Protein AF-A0A0N4T8E2-F1 (afdb_monomer_lite)

pLDDT: mean 88.15, std 9.41, range [44.69, 96.88]

InterPro domains:
  IPR029033 Histidine phosphatase superfamily [G3DSA:3.40.50.1240] (1-109)

Structure (mmCIF, N/CA/C/O backbone):
data_AF-A0A0N4T8E2-F1
#
_entry.id   AF-A0A0N4T8E2-F1
#
loop_
_atom_site.group_PDB
_atom_site.id
_atom_site.type_symbol
_atom_site.label_atom_id
_atom_site.label_alt_id
_atom_site.label_comp_id
_atom_site.label_asym_id
_atom_site.label_entity_id
_atom_site.label_seq_id
_atom_site.pdbx_PDB_ins_code
_atom_site.Cartn_x
_atom_site.Cartn_y
_atom_site.Cartn_z
_atom_site.occupancy
_atom_site.B_iso_or_equiv
_atom_site.auth_seq_id
_atom_site.auth_comp_id
_atom_site.auth_asym_id
_atom_site.auth_atom_id
_atom_site.pdbx_PDB_model_num
ATOM 1 N N . MET A 1 1 ? 3.294 23.831 -13.886 1.00 72.44 1 MET A N 1
ATOM 2 C CA . MET A 1 1 ? 4.338 23.405 -12.929 1.00 72.44 1 MET A CA 1
ATOM 3 C C . MET A 1 1 ? 4.025 21.964 -12.564 1.00 72.44 1 MET A C 1
ATOM 5 O O . MET A 1 1 ? 2.877 21.703 -12.227 1.00 72.44 1 MET A O 1
ATOM 9 N N . ASN A 1 2 ? 4.971 21.040 -12.733 1.00 89.94 2 ASN A N 1
ATOM 10 C CA . ASN A 1 2 ? 4.723 19.609 -12.519 1.00 89.94 2 ASN A CA 1
ATOM 11 C C . ASN A 1 2 ? 4.987 19.236 -11.051 1.00 89.94 2 ASN A C 1
ATOM 13 O O . ASN A 1 2 ? 5.850 19.833 -10.412 1.00 89.94 2 ASN A O 1
ATOM 17 N N . GLU A 1 3 ? 4.228 18.276 -10.523 1.00 93.50 3 GLU A N 1
ATOM 18 C CA . GLU A 1 3 ? 4.356 17.773 -9.147 1.00 93.50 3 GLU A CA 1
ATOM 19 C C . GLU A 1 3 ? 5.702 17.042 -8.940 1.00 93.50 3 GLU A C 1
ATOM 21 O O . GLU A 1 3 ? 6.135 16.298 -9.823 1.00 93.50 3 GLU A O 1
ATOM 26 N N . THR A 1 4 ? 6.367 17.227 -7.786 1.00 94.06 4 THR A N 1
ATOM 27 C CA . THR A 1 4 ? 7.549 16.416 -7.414 1.00 94.06 4 THR A CA 1
ATOM 28 C C . THR A 1 4 ? 7.136 15.064 -6.825 1.00 94.06 4 THR A C 1
ATOM 30 O O . THR A 1 4 ? 6.006 14.879 -6.372 1.00 94.06 4 THR A O 1
ATOM 33 N N . VAL A 1 5 ? 8.059 14.102 -6.764 1.00 92.81 5 VAL A N 1
ATOM 34 C CA . VAL A 1 5 ? 7.780 12.769 -6.195 1.00 92.81 5 VAL A CA 1
ATOM 35 C C . VAL A 1 5 ? 7.409 12.845 -4.711 1.00 92.81 5 VAL A C 1
ATOM 37 O O . VAL A 1 5 ? 6.545 12.102 -4.240 1.00 92.81 5 VAL A O 1
ATOM 40 N N . GLU A 1 6 ? 8.006 13.773 -3.970 1.00 92.50 6 GLU A N 1
ATOM 41 C CA . GLU A 1 6 ? 7.702 14.025 -2.563 1.00 92.50 6 GLU A CA 1
ATOM 42 C C . GLU A 1 6 ? 6.293 14.599 -2.397 1.00 92.50 6 GLU A C 1
ATOM 44 O O . GLU A 1 6 ? 5.551 14.156 -1.518 1.00 92.50 6 GLU A O 1
ATOM 49 N N . MET A 1 7 ? 5.903 15.548 -3.259 1.00 94.88 7 MET A N 1
ATOM 50 C CA . MET A 1 7 ? 4.551 16.116 -3.266 1.00 94.88 7 MET A CA 1
ATOM 51 C C . MET A 1 7 ? 3.507 15.036 -3.567 1.00 94.88 7 MET A C 1
ATOM 53 O O . MET A 1 7 ? 2.546 14.896 -2.807 1.00 94.88 7 MET A O 1
ATOM 57 N N . TYR A 1 8 ? 3.756 14.218 -4.595 1.00 95.06 8 TYR A N 1
ATOM 58 C CA . TYR A 1 8 ? 2.920 13.072 -4.951 1.00 95.06 8 TYR A CA 1
ATOM 59 C C . TYR A 1 8 ? 2.769 12.098 -3.777 1.00 95.06 8 TYR A C 1
ATOM 61 O O . TYR A 1 8 ? 1.650 11.767 -3.377 1.00 95.06 8 TYR A O 1
ATOM 69 N N . SER A 1 9 ? 3.892 11.690 -3.179 1.00 95.31 9 SER A N 1
ATOM 70 C CA . SER A 1 9 ? 3.916 10.756 -2.049 1.00 95.31 9 SER A CA 1
ATOM 71 C C . SER A 1 9 ? 3.093 11.285 -0.883 1.00 95.31 9 SER A C 1
ATOM 73 O O . SER A 1 9 ? 2.202 10.600 -0.382 1.00 95.31 9 SER A O 1
ATOM 75 N N . LYS A 1 10 ? 3.343 12.537 -0.487 1.00 95.19 10 LYS A N 1
ATOM 76 C CA . LYS A 1 10 ? 2.654 13.175 0.634 1.00 95.19 10 LYS A CA 1
ATOM 77 C C . LYS A 1 10 ? 1.157 13.300 0.371 1.00 95.19 10 LYS A C 1
ATOM 79 O O . LYS A 1 10 ? 0.358 13.034 1.263 1.00 95.19 10 LYS A O 1
ATOM 84 N N . ARG A 1 11 ? 0.758 13.665 -0.850 1.00 96.50 11 ARG A N 1
ATOM 85 C CA . ARG A 1 11 ? -0.653 13.781 -1.234 1.00 96.50 11 ARG A CA 1
ATOM 86 C C . ARG A 1 11 ? -1.386 12.446 -1.121 1.00 96.50 11 ARG A C 1
ATOM 88 O O . ARG A 1 11 ? -2.471 12.410 -0.545 1.00 96.50 11 ARG A O 1
ATOM 95 N N . VAL A 1 12 ? -0.796 11.364 -1.631 1.00 96.81 12 VAL A N 1
ATOM 96 C CA . VAL A 1 12 ? -1.380 10.018 -1.536 1.00 96.81 12 VAL A CA 1
ATOM 97 C C . VAL A 1 12 ? -1.474 9.579 -0.076 1.00 96.81 12 VAL A C 1
ATOM 99 O O . VAL A 1 12 ? -2.554 9.215 0.376 1.00 96.81 12 VAL A O 1
ATOM 102 N N . GLN A 1 13 ? -0.390 9.674 0.696 1.00 96.56 13 GLN A N 1
ATOM 103 C CA . GLN A 1 13 ? -0.385 9.217 2.091 1.00 96.56 13 GLN A CA 1
ATOM 104 C C . GLN A 1 13 ? -1.337 10.019 2.982 1.00 96.56 13 GLN A C 1
ATOM 106 O O . GLN A 1 13 ? -2.057 9.427 3.783 1.00 96.56 13 GLN A O 1
ATOM 111 N N . ASN A 1 14 ? -1.423 11.339 2.793 1.00 96.38 14 ASN A N 1
ATOM 112 C CA . ASN A 1 14 ? -2.385 12.175 3.510 1.00 96.38 14 ASN A CA 1
ATOM 113 C C . ASN A 1 14 ? -3.831 11.738 3.242 1.00 96.38 14 ASN A C 1
ATOM 115 O O . ASN A 1 14 ? -4.648 11.723 4.162 1.00 96.38 14 ASN A O 1
ATOM 119 N N . LEU A 1 15 ? -4.159 11.383 1.993 1.00 96.25 15 LEU A N 1
ATOM 120 C CA . LEU A 1 15 ? -5.482 10.866 1.650 1.00 96.25 15 LEU A CA 1
ATOM 121 C C . LEU A 1 15 ? -5.751 9.536 2.362 1.00 96.25 15 LEU A C 1
ATOM 123 O O . LEU A 1 15 ? -6.790 9.400 3.000 1.00 96.25 15 LEU A O 1
ATOM 127 N N . LEU A 1 16 ? -4.809 8.590 2.306 1.00 95.44 16 LEU A N 1
ATOM 128 C CA . LEU A 1 16 ? -4.941 7.282 2.957 1.00 95.44 16 LEU A CA 1
ATOM 129 C C . LEU A 1 16 ? -5.140 7.416 4.473 1.00 95.44 16 LEU A C 1
ATOM 131 O O . LEU A 1 16 ? -6.050 6.819 5.041 1.00 95.44 16 LEU A O 1
ATOM 135 N N . GLN A 1 17 ? -4.344 8.263 5.124 1.00 93.69 17 GLN A N 1
ATOM 136 C CA . GLN A 1 17 ? -4.465 8.533 6.557 1.00 93.69 17 GLN A CA 1
ATOM 137 C C . GLN A 1 17 ? -5.775 9.246 6.914 1.00 93.69 17 GLN A C 1
ATOM 139 O O . GLN A 1 17 ? -6.312 9.034 8.000 1.00 93.69 17 GLN A O 1
ATOM 144 N N . LYS A 1 18 ? -6.303 10.093 6.022 1.00 93.69 18 LYS A N 1
ATOM 145 C CA . LYS A 1 18 ? -7.617 10.721 6.206 1.00 93.69 18 LYS A CA 1
ATOM 146 C C . LYS A 1 18 ? -8.742 9.689 6.099 1.00 93.69 18 LYS A C 1
ATOM 148 O O . LYS A 1 18 ? -9.634 9.698 6.943 1.00 93.69 18 LYS A O 1
ATOM 153 N N . LEU A 1 19 ? -8.678 8.785 5.118 1.00 91.69 19 LEU A N 1
ATOM 154 C CA . LEU A 1 19 ? -9.639 7.686 4.964 1.00 91.69 19 LEU A CA 1
ATOM 155 C C . LEU A 1 19 ? -9.641 6.774 6.195 1.00 91.69 19 LEU A C 1
ATOM 157 O O . LEU A 1 19 ? -10.698 6.523 6.756 1.00 91.69 19 LEU A O 1
ATOM 161 N N . ALA A 1 20 ? -8.465 6.401 6.702 1.00 89.19 20 ALA A N 1
ATOM 162 C CA . ALA A 1 20 ? -8.317 5.574 7.903 1.00 89.19 20 ALA A CA 1
ATOM 163 C C . ALA A 1 20 ? -8.879 6.200 9.199 1.00 89.19 20 ALA A C 1
ATOM 165 O O . ALA A 1 20 ? -9.079 5.500 10.189 1.00 89.19 20 ALA A O 1
ATOM 166 N N . LYS A 1 21 ? -9.113 7.518 9.214 1.00 86.44 21 LYS A N 1
ATOM 167 C CA . LYS A 1 21 ? -9.738 8.253 10.330 1.00 86.44 21 LYS A CA 1
ATOM 168 C C . LYS A 1 21 ? -11.202 8.599 10.071 1.00 86.44 21 LYS A C 1
ATOM 170 O O . LYS A 1 21 ? -11.838 9.216 10.923 1.00 86.44 21 LYS A O 1
ATOM 175 N N . THR A 1 22 ? -11.713 8.297 8.882 1.00 80.81 22 THR A N 1
ATOM 176 C CA . THR A 1 22 ? -13.096 8.603 8.538 1.00 80.81 22 THR A CA 1
ATOM 177 C C . THR A 1 22 ? -13.987 7.596 9.250 1.00 80.81 22 THR A C 1
ATOM 179 O O . THR A 1 22 ? -13.846 6.394 9.058 1.00 80.81 22 THR A O 1
ATOM 182 N N . ASN A 1 23 ? -14.889 8.092 10.094 1.00 66.06 23 ASN A N 1
ATOM 183 C CA . ASN A 1 23 ? -15.928 7.259 10.681 1.00 66.06 23 ASN A CA 1
ATOM 184 C C . ASN A 1 23 ? -16.971 6.981 9.599 1.00 66.06 23 ASN A C 1
ATOM 186 O O . ASN A 1 23 ? -17.591 7.915 9.088 1.00 66.06 23 ASN A O 1
ATOM 190 N N . GLU A 1 24 ? -17.155 5.715 9.245 1.00 63.38 24 GLU A N 1
ATOM 191 C CA . GLU A 1 24 ? -18.294 5.318 8.427 1.00 63.38 24 GLU A CA 1
ATOM 192 C C . GLU A 1 24 ? -19.566 5.273 9.275 1.00 63.38 24 GLU A C 1
ATOM 194 O O . GLU A 1 24 ? -19.547 4.903 10.450 1.00 63.38 24 GLU A O 1
ATOM 199 N N . TRP A 1 25 ? -20.697 5.601 8.656 1.00 60.66 25 TRP A N 1
ATOM 200 C CA . TRP A 1 25 ? -22.012 5.227 9.169 1.00 60.66 25 TRP A CA 1
ATOM 201 C C . TRP A 1 25 ? -22.284 3.771 8.796 1.00 60.66 25 TRP A C 1
ATOM 203 O O . TRP A 1 25 ? -23.060 3.483 7.890 1.00 60.66 25 TRP A O 1
ATOM 213 N N . SER A 1 26 ? -21.575 2.857 9.451 1.00 67.81 26 SER A N 1
ATOM 214 C CA . SER A 1 26 ? -21.763 1.421 9.280 1.00 67.81 26 SER A CA 1
ATOM 215 C C . SER A 1 26 ? -22.399 0.841 10.536 1.00 67.81 26 SER A C 1
ATOM 217 O O . SER A 1 26 ? -21.963 1.131 11.647 1.00 67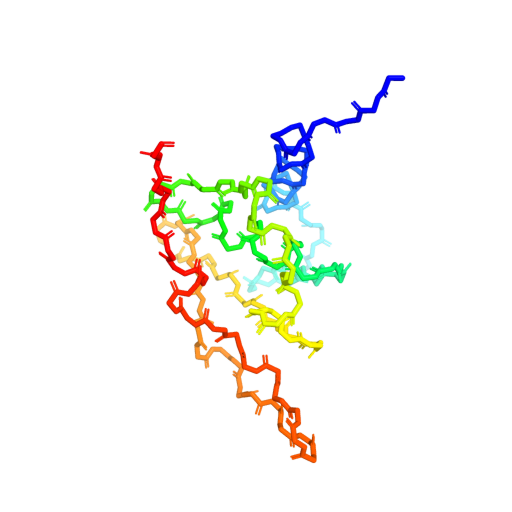.81 26 SER A O 1
ATOM 219 N N . GLU A 1 27 ? -23.420 0.002 10.364 1.00 71.38 27 GLU A N 1
ATOM 220 C CA . GLU A 1 27 ? -24.023 -0.782 11.453 1.00 71.38 27 GLU A CA 1
ATOM 221 C C . GLU A 1 27 ? -23.156 -1.992 11.849 1.00 71.38 27 GLU A C 1
ATOM 223 O O . GLU A 1 27 ? -23.497 -2.750 12.757 1.00 71.38 27 GLU A O 1
ATOM 228 N N . ARG A 1 28 ? -22.021 -2.192 11.166 1.00 71.88 28 ARG A N 1
ATOM 229 C CA . ARG A 1 28 ? -21.071 -3.258 11.472 1.00 71.88 28 ARG A CA 1
ATOM 230 C C . ARG A 1 28 ? -20.327 -2.979 12.773 1.00 71.88 28 ARG A C 1
ATOM 232 O O . ARG A 1 28 ? -19.762 -1.906 12.967 1.00 71.88 28 ARG A O 1
ATOM 239 N N . THR A 1 29 ? -20.248 -3.992 13.628 1.00 71.81 29 THR A N 1
ATOM 240 C CA . THR A 1 29 ? -19.497 -3.937 14.890 1.00 71.81 29 THR A CA 1
ATOM 241 C C . THR A 1 29 ? -18.008 -4.242 14.727 1.00 71.81 29 THR A C 1
ATOM 243 O O . THR A 1 29 ? -17.229 -3.910 15.614 1.00 71.81 29 THR A O 1
ATOM 246 N N . ASP A 1 30 ? -17.601 -4.841 13.605 1.00 72.25 30 ASP A N 1
ATOM 247 C CA . ASP A 1 30 ? -16.207 -5.179 13.287 1.00 72.25 30 ASP A CA 1
ATOM 248 C C . ASP A 1 30 ? -15.470 -4.077 12.504 1.00 72.25 30 ASP A C 1
ATOM 250 O O . ASP A 1 30 ? -14.312 -4.241 12.124 1.00 72.25 30 ASP A O 1
ATOM 254 N N . GLY A 1 31 ? -16.120 -2.926 12.311 1.00 74.56 31 GLY A N 1
ATOM 255 C CA . GLY A 1 31 ? -15.553 -1.764 11.640 1.00 74.56 31 GLY A CA 1
ATOM 256 C C . GLY A 1 31 ? -15.747 -1.756 10.122 1.00 74.56 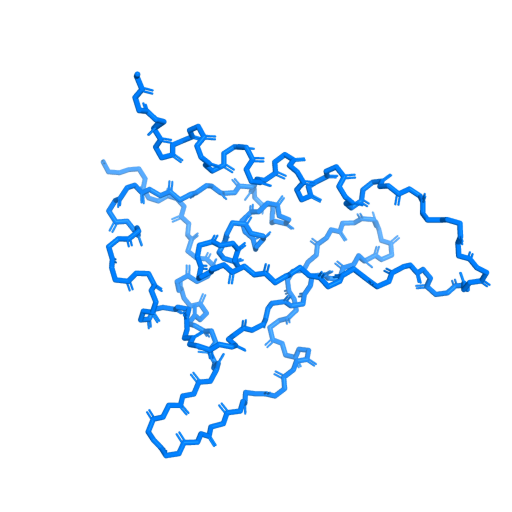31 GLY A C 1
ATOM 257 O O . GLY A 1 31 ? -16.412 -2.604 9.526 1.00 74.56 31 GLY A O 1
ATOM 258 N N . ALA A 1 32 ? -15.196 -0.719 9.495 1.00 79.81 32 ALA A N 1
ATOM 259 C CA . ALA A 1 32 ? -15.253 -0.507 8.055 1.00 79.81 32 ALA A CA 1
ATOM 260 C C . ALA A 1 32 ? -14.111 -1.237 7.337 1.00 79.81 32 ALA A C 1
ATOM 262 O O . ALA A 1 32 ? -12.955 -1.147 7.753 1.00 79.81 32 ALA A O 1
ATOM 263 N N . LEU A 1 33 ? -14.423 -1.887 6.213 1.00 86.69 33 LEU A N 1
ATOM 264 C CA . LEU A 1 33 ? -13.424 -2.414 5.287 1.00 86.69 33 LEU A CA 1
ATOM 265 C C . LEU A 1 33 ? -13.326 -1.493 4.069 1.00 86.69 33 LEU A C 1
ATOM 267 O O . LEU A 1 33 ? -14.242 -1.439 3.250 1.00 86.69 33 LEU A O 1
ATOM 271 N N . ILE A 1 34 ? -12.195 -0.801 3.925 1.00 90.06 34 ILE A N 1
ATOM 272 C CA . ILE A 1 34 ? -11.963 0.140 2.824 1.00 90.06 34 ILE A CA 1
ATOM 273 C C . ILE A 1 34 ? -11.087 -0.524 1.757 1.00 90.06 34 ILE A C 1
ATOM 275 O O . ILE A 1 34 ? -9.912 -0.804 1.992 1.00 90.06 34 ILE A O 1
ATOM 279 N N . LEU A 1 35 ? -11.637 -0.723 0.556 1.00 93.88 35 LEU A N 1
ATOM 280 C CA . LEU A 1 35 ? -10.876 -1.162 -0.615 1.00 93.88 35 LEU A CA 1
ATOM 281 C C . LEU A 1 35 ? -10.387 0.045 -1.420 1.00 93.88 35 LEU A C 1
ATOM 283 O O . LEU A 1 35 ? -11.182 0.851 -1.901 1.00 93.88 35 LEU A O 1
ATOM 287 N N . ILE A 1 36 ? -9.074 0.130 -1.625 1.00 95.31 36 ILE A N 1
ATOM 288 C CA . ILE A 1 36 ? -8.445 1.183 -2.426 1.00 95.31 36 ILE A CA 1
ATOM 289 C C . ILE A 1 36 ? -7.772 0.538 -3.633 1.00 95.31 36 ILE A C 1
ATOM 291 O O . ILE A 1 36 ? -6.792 -0.190 -3.494 1.00 95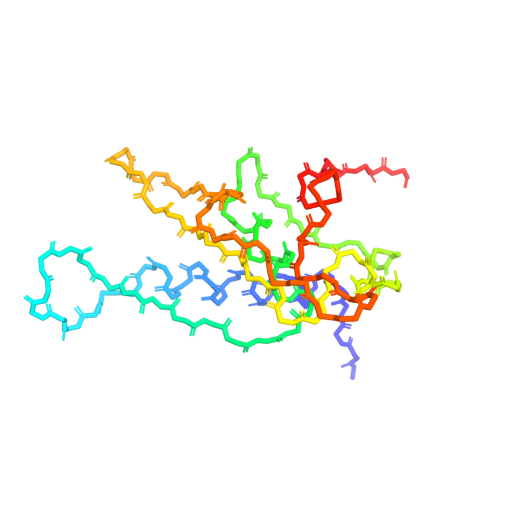.31 36 ILE A O 1
ATOM 295 N N . VAL A 1 37 ? -8.291 0.829 -4.825 1.00 96.38 37 VAL A N 1
ATOM 296 C CA . VAL A 1 37 ? -7.732 0.347 -6.093 1.00 96.38 37 VAL A CA 1
ATOM 297 C C . VAL A 1 37 ? -6.940 1.471 -6.748 1.00 96.38 37 VAL A C 1
ATOM 299 O O . VAL A 1 37 ? -7.445 2.575 -6.945 1.00 96.38 37 VAL A O 1
ATOM 302 N N . GLY A 1 38 ? -5.683 1.191 -7.079 1.00 95.06 38 GLY A N 1
ATOM 303 C CA . GLY A 1 38 ? -4.771 2.172 -7.652 1.00 95.06 38 GLY A CA 1
ATOM 304 C C . GLY A 1 38 ? -3.610 1.514 -8.382 1.00 95.06 38 GLY A C 1
ATOM 305 O O . GLY A 1 38 ? -3.742 0.432 -8.952 1.00 95.06 38 GLY A O 1
ATOM 306 N N . HIS A 1 39 ? -2.460 2.178 -8.369 1.00 94.19 39 HIS A N 1
ATOM 307 C CA . HIS A 1 39 ? -1.255 1.701 -9.043 1.00 94.19 39 HIS A CA 1
ATOM 308 C C . HIS A 1 39 ? -0.308 0.994 -8.067 1.00 94.19 39 HIS A C 1
ATOM 310 O O . HIS A 1 39 ? -0.471 1.072 -6.852 1.00 94.19 39 HIS A O 1
ATOM 316 N N . ALA A 1 40 ? 0.745 0.374 -8.601 1.00 95.19 40 ALA A N 1
ATOM 317 C CA . ALA A 1 40 ? 1.847 -0.197 -7.824 1.00 95.19 40 ALA A CA 1
ATOM 318 C C . ALA A 1 40 ? 2.370 0.763 -6.731 1.00 95.19 40 ALA A C 1
ATOM 320 O O . ALA A 1 40 ? 2.545 0.372 -5.580 1.00 95.19 40 ALA A O 1
ATOM 321 N N . SER A 1 41 ? 2.529 2.047 -7.067 1.00 95.00 41 SER A N 1
ATOM 322 C CA . SER A 1 41 ? 2.944 3.089 -6.121 1.00 95.00 41 SER A CA 1
ATOM 323 C C . SER A 1 41 ? 1.914 3.371 -5.024 1.00 95.00 41 SER A C 1
ATOM 325 O O . SER A 1 41 ? 2.299 3.757 -3.926 1.00 95.00 41 SER A O 1
ATOM 327 N N . THR A 1 42 ? 0.616 3.180 -5.285 1.00 96.00 42 THR A N 1
ATOM 328 C CA . THR A 1 42 ? -0.441 3.314 -4.271 1.00 96.00 42 THR A CA 1
ATOM 329 C C . THR A 1 42 ? -0.263 2.266 -3.180 1.00 96.00 42 THR A C 1
ATOM 331 O O . THR A 1 42 ? -0.337 2.608 -2.004 1.00 96.00 42 THR A O 1
ATOM 334 N N . VAL A 1 43 ? 0.028 1.018 -3.562 1.00 96.44 43 VAL A N 1
ATOM 335 C CA . VAL A 1 43 ? 0.276 -0.082 -2.619 1.00 96.44 43 VAL A CA 1
ATOM 336 C C . VAL A 1 43 ? 1.526 0.200 -1.781 1.00 96.44 43 VAL A C 1
ATOM 338 O O . VAL A 1 43 ? 1.473 0.134 -0.554 1.00 96.44 43 VAL A O 1
ATOM 341 N N . ASP A 1 44 ? 2.627 0.603 -2.420 1.00 96.06 44 ASP A N 1
ATOM 342 C CA . ASP A 1 44 ? 3.875 0.938 -1.722 1.00 96.06 44 ASP A CA 1
ATOM 343 C C . ASP A 1 44 ? 3.712 2.106 -0.741 1.00 96.06 44 ASP A C 1
ATOM 345 O O . ASP A 1 44 ? 4.185 2.057 0.396 1.00 96.06 44 ASP A O 1
ATOM 349 N N . LEU A 1 45 ? 3.014 3.162 -1.167 1.00 96.19 45 LEU A N 1
ATOM 350 C CA . LEU A 1 45 ? 2.750 4.331 -0.333 1.00 96.19 45 LEU A CA 1
ATOM 351 C C . LEU A 1 45 ? 1.773 4.028 0.800 1.00 96.19 45 LEU A C 1
ATOM 353 O O . LEU A 1 45 ? 1.910 4.648 1.852 1.00 96.19 45 LEU A O 1
ATOM 357 N N . ALA A 1 46 ? 0.840 3.090 0.623 1.00 96.88 46 ALA A N 1
ATOM 358 C CA . ALA A 1 46 ? -0.034 2.624 1.694 1.00 96.88 46 ALA A CA 1
ATOM 359 C C . ALA A 1 46 ? 0.764 1.895 2.776 1.00 96.88 46 ALA A C 1
ATOM 361 O O . ALA A 1 46 ? 0.721 2.305 3.933 1.00 96.88 46 ALA A O 1
ATOM 362 N N . ILE A 1 47 ? 1.582 0.907 2.397 1.00 95.75 47 ILE A N 1
ATOM 363 C CA . ILE A 1 47 ? 2.488 0.224 3.336 1.00 95.75 47 ILE A CA 1
ATOM 364 C C . ILE A 1 47 ? 3.390 1.251 4.036 1.00 95.75 47 ILE A C 1
ATOM 366 O O . ILE A 1 47 ? 3.549 1.222 5.252 1.00 95.75 47 ILE A O 1
ATOM 370 N N . GLY A 1 48 ? 3.933 2.208 3.278 1.00 95.19 48 GLY A N 1
ATOM 371 C CA . GLY A 1 48 ? 4.757 3.296 3.800 1.00 95.19 48 GLY A CA 1
ATOM 372 C C . GLY A 1 48 ? 4.032 4.262 4.750 1.00 95.19 48 GLY A C 1
ATOM 373 O O . GLY A 1 48 ? 4.662 4.786 5.665 1.00 95.19 48 GLY A O 1
ATOM 374 N N . ALA A 1 49 ? 2.733 4.508 4.561 1.00 95.44 49 ALA A N 1
ATOM 375 C CA . ALA A 1 49 ? 1.958 5.464 5.359 1.00 95.44 49 ALA A CA 1
ATOM 376 C C . ALA A 1 49 ? 1.604 4.938 6.752 1.00 95.44 49 ALA A C 1
ATOM 378 O O . ALA A 1 49 ? 1.402 5.734 7.670 1.00 95.44 49 ALA A O 1
ATOM 379 N N . PHE A 1 50 ? 1.492 3.615 6.871 1.00 94.38 50 PHE A N 1
ATOM 380 C CA . PHE A 1 50 ? 0.992 2.915 8.052 1.00 94.38 50 PHE A CA 1
ATOM 381 C C . PHE A 1 50 ? 2.069 2.096 8.773 1.00 94.38 50 PHE A C 1
ATOM 383 O O . PHE A 1 50 ? 1.754 1.298 9.648 1.00 94.38 50 PHE A O 1
ATOM 390 N N . ARG A 1 51 ? 3.342 2.303 8.426 1.00 90.75 51 ARG A N 1
ATOM 391 C CA . ARG A 1 51 ? 4.494 1.788 9.177 1.00 90.75 51 ARG A CA 1
ATOM 392 C C . ARG A 1 51 ? 5.069 2.853 10.109 1.00 90.75 51 ARG A C 1
ATOM 394 O O . ARG A 1 51 ? 4.918 4.048 9.868 1.00 90.75 51 ARG A O 1
ATOM 401 N N . GLU A 1 52 ? 5.800 2.397 11.117 1.00 87.75 52 GLU A N 1
ATOM 402 C CA . GLU A 1 52 ? 6.546 3.222 12.070 1.00 87.75 52 GLU A CA 1
ATOM 403 C C . GLU A 1 52 ? 8.055 2.940 11.906 1.00 87.75 52 GLU A C 1
ATOM 405 O O . GLU A 1 52 ? 8.469 1.798 12.121 1.00 87.75 52 GLU A O 1
ATOM 410 N N . PRO A 1 53 ? 8.890 3.917 11.494 1.00 89.00 53 PRO A N 1
ATOM 411 C CA . PRO A 1 53 ? 8.518 5.253 11.024 1.00 89.00 53 PRO A CA 1
ATOM 412 C C . PRO A 1 53 ? 7.887 5.215 9.624 1.00 89.00 53 PRO A C 1
ATOM 414 O O . PRO A 1 53 ? 8.214 4.349 8.804 1.00 89.00 53 PRO A O 1
ATOM 417 N N . SER A 1 54 ? 7.031 6.199 9.326 1.00 91.06 54 SER A N 1
ATOM 418 C CA . SER A 1 54 ? 6.422 6.345 7.997 1.00 91.06 54 SER A CA 1
ATOM 419 C C . SER A 1 54 ? 7.481 6.564 6.911 1.00 91.06 54 SER A C 1
ATOM 421 O O . SER A 1 54 ? 8.496 7.229 7.140 1.00 91.06 54 SER A O 1
ATOM 423 N N . ARG A 1 55 ? 7.230 6.052 5.704 1.00 92.38 55 ARG A N 1
ATOM 424 C CA . ARG A 1 55 ? 8.167 6.100 4.572 1.00 92.38 55 ARG A CA 1
ATOM 425 C C . ARG A 1 55 ? 7.476 6.573 3.295 1.00 92.38 55 ARG A C 1
ATOM 427 O O . ARG A 1 55 ? 6.413 6.072 2.947 1.00 92.38 55 ARG A O 1
ATOM 434 N N . THR A 1 56 ? 8.125 7.467 2.552 1.00 92.00 56 THR A N 1
ATOM 435 C CA . THR A 1 56 ? 7.733 7.873 1.189 1.00 92.00 56 THR A CA 1
ATOM 436 C C . THR A 1 56 ? 8.538 7.127 0.120 1.00 92.00 56 THR A C 1
ATOM 438 O O . THR A 1 56 ? 9.495 6.415 0.427 1.00 92.00 56 THR A O 1
ATOM 441 N N . VAL A 1 57 ? 8.187 7.305 -1.154 1.00 90.69 57 VAL A N 1
ATOM 442 C CA . VAL A 1 57 ? 8.981 6.766 -2.269 1.00 90.69 57 VAL A CA 1
ATOM 443 C C . VAL A 1 57 ? 10.036 7.759 -2.736 1.00 90.69 57 VAL A C 1
ATOM 445 O O . VAL A 1 57 ? 9.836 8.972 -2.669 1.00 90.69 57 VAL A O 1
ATOM 448 N N . LEU A 1 58 ? 11.164 7.244 -3.214 1.00 89.38 58 LEU A N 1
ATOM 449 C CA . LEU A 1 58 ? 12.193 8.033 -3.890 1.00 89.38 58 LEU A CA 1
ATOM 450 C C . LEU A 1 58 ? 11.983 7.972 -5.405 1.00 89.38 58 LEU A C 1
ATOM 452 O O . LEU A 1 58 ? 11.519 6.964 -5.932 1.00 89.38 58 LEU A O 1
ATOM 456 N N . ALA A 1 59 ? 12.390 9.013 -6.136 1.00 89.31 59 ALA A N 1
ATOM 457 C CA . ALA A 1 59 ? 12.204 9.064 -7.591 1.00 89.31 59 ALA A CA 1
ATOM 458 C C . ALA A 1 59 ? 12.799 7.842 -8.319 1.00 89.31 59 ALA A C 1
ATOM 460 O O . ALA A 1 59 ? 12.158 7.264 -9.193 1.00 89.31 59 ALA A O 1
ATOM 461 N N . ARG A 1 60 ? 13.985 7.385 -7.894 1.00 87.69 60 ARG A N 1
ATOM 462 C CA . ARG A 1 60 ? 14.638 6.182 -8.442 1.00 87.69 60 ARG A CA 1
ATOM 463 C C . ARG A 1 60 ? 13.846 4.892 -8.215 1.00 87.69 60 ARG A C 1
ATOM 465 O O . ARG A 1 60 ? 13.976 3.957 -8.989 1.00 87.69 60 ARG A O 1
ATOM 472 N N . GLU A 1 61 ? 13.045 4.835 -7.156 1.00 88.19 61 GLU A N 1
ATOM 473 C CA . GLU A 1 61 ? 12.261 3.652 -6.794 1.00 88.19 61 GLU A CA 1
ATOM 474 C C . GLU A 1 61 ? 10.986 3.541 -7.624 1.00 88.19 61 GLU A C 1
ATOM 476 O O . GLU A 1 61 ? 10.429 2.455 -7.744 1.00 88.19 61 GLU A O 1
ATOM 481 N N . LEU A 1 62 ? 10.513 4.645 -8.209 1.00 86.44 62 LEU A N 1
ATOM 482 C CA . LEU A 1 62 ? 9.391 4.629 -9.149 1.00 86.44 62 LEU A CA 1
ATOM 483 C C . LEU A 1 62 ? 9.765 3.973 -10.486 1.00 86.44 62 LEU A C 1
ATOM 485 O O . LEU A 1 62 ? 8.890 3.479 -11.197 1.00 86.44 62 LEU A O 1
ATOM 489 N N . ILE A 1 63 ? 11.056 3.910 -10.813 1.00 85.25 63 ILE A N 1
ATOM 490 C CA . ILE A 1 63 ? 11.544 3.197 -11.992 1.00 85.25 63 ILE A CA 1
ATOM 491 C C . ILE A 1 63 ? 11.350 1.694 -11.757 1.00 85.25 63 ILE A C 1
ATOM 493 O O . ILE A 1 63 ? 11.825 1.142 -10.769 1.00 85.25 63 ILE A O 1
ATOM 497 N N . ASN A 1 64 ? 10.646 1.020 -12.671 1.00 78.44 64 ASN A N 1
ATOM 498 C CA . ASN A 1 64 ? 10.319 -0.410 -12.578 1.00 78.44 64 ASN A CA 1
ATOM 499 C C . ASN A 1 64 ? 9.533 -0.810 -11.313 1.00 78.44 64 ASN A C 1
ATOM 501 O O . ASN A 1 64 ? 9.581 -1.966 -10.891 1.00 78.44 64 ASN A O 1
ATOM 505 N N . HIS A 1 65 ? 8.759 0.113 -10.733 1.00 87.38 65 HIS A N 1
ATOM 506 C CA . HIS A 1 65 ? 7.973 -0.138 -9.518 1.00 87.38 65 HIS A CA 1
ATOM 507 C C . HIS A 1 65 ? 7.024 -1.344 -9.654 1.00 87.38 65 HIS A C 1
ATOM 509 O O . HIS A 1 65 ? 6.868 -2.132 -8.722 1.00 87.38 65 HIS A O 1
ATOM 515 N N . GLY A 1 66 ? 6.449 -1.538 -10.848 1.00 82.12 66 GLY A N 1
ATOM 516 C CA . GLY A 1 66 ? 5.568 -2.671 -11.160 1.00 82.12 66 GLY A CA 1
ATOM 517 C C . GLY A 1 66 ? 6.254 -4.044 -11.131 1.00 82.12 66 GLY A C 1
ATOM 518 O O . GLY A 1 66 ? 5.580 -5.056 -10.990 1.00 82.12 66 GLY A O 1
ATOM 519 N N . ALA A 1 67 ? 7.589 -4.107 -11.201 1.00 86.12 67 ALA A N 1
ATOM 520 C CA . ALA A 1 67 ? 8.325 -5.358 -11.003 1.00 86.12 67 ALA A CA 1
ATOM 521 C C . ALA A 1 67 ? 8.441 -5.740 -9.515 1.00 86.12 67 ALA A C 1
ATOM 523 O O . ALA A 1 67 ? 8.696 -6.898 -9.191 1.00 86.12 67 ALA A O 1
ATOM 524 N N . LYS A 1 68 ? 8.290 -4.769 -8.602 1.00 91.00 68 LYS A N 1
ATOM 525 C CA . LYS A 1 68 ? 8.322 -4.978 -7.142 1.00 91.00 68 LYS A CA 1
ATOM 526 C C . LYS A 1 68 ? 6.926 -5.164 -6.551 1.00 91.00 68 LYS A C 1
ATOM 528 O O . LYS A 1 68 ? 6.767 -5.900 -5.579 1.00 91.00 68 LYS A O 1
ATOM 533 N N . PHE A 1 69 ? 5.944 -4.531 -7.184 1.00 93.88 69 PHE A N 1
ATOM 534 C CA . PHE A 1 69 ? 4.520 -4.628 -6.894 1.00 93.88 69 PHE A CA 1
ATOM 535 C C . PHE A 1 69 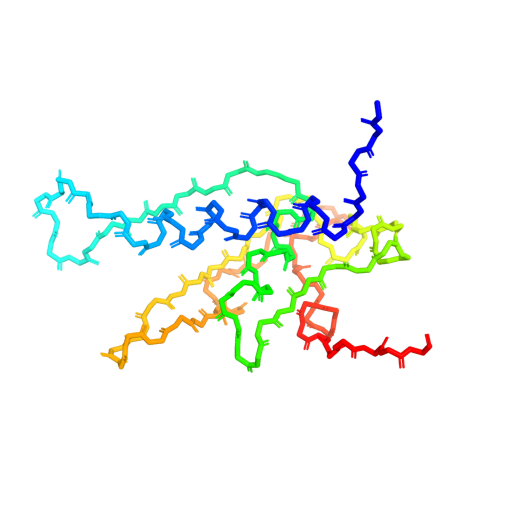? 3.797 -5.137 -8.146 1.00 93.88 69 PHE A C 1
ATOM 537 O O . PHE A 1 69 ? 3.391 -4.324 -8.983 1.00 93.88 69 PHE A O 1
ATOM 544 N N . PRO A 1 70 ? 3.686 -6.470 -8.306 1.00 92.31 70 PRO A N 1
ATOM 545 C CA . PRO A 1 70 ? 3.096 -7.078 -9.494 1.00 92.31 70 PRO A CA 1
ATOM 546 C C . PRO A 1 70 ? 1.627 -6.703 -9.700 1.00 92.31 70 PRO A C 1
ATOM 548 O O . PRO A 1 70 ? 0.954 -6.183 -8.805 1.00 92.31 70 PRO A O 1
ATOM 551 N N . TYR A 1 71 ? 1.099 -7.022 -10.882 1.00 91.00 71 TYR A N 1
ATOM 552 C CA . TYR A 1 71 ? -0.318 -6.826 -11.184 1.00 91.00 71 TYR A CA 1
ATOM 553 C C . TYR A 1 71 ? -1.222 -7.482 -10.137 1.00 91.00 71 TYR A C 1
ATOM 555 O O . TYR A 1 71 ? -0.984 -8.611 -9.706 1.00 91.00 71 TYR A O 1
ATOM 563 N N . CYS A 1 72 ? -2.261 -6.746 -9.737 1.00 91.38 72 CYS A N 1
ATOM 564 C CA . CYS A 1 72 ? -3.242 -7.167 -8.734 1.00 91.38 72 CYS A CA 1
ATOM 565 C C . CYS A 1 72 ? -2.640 -7.554 -7.371 1.00 91.38 72 CYS A C 1
ATOM 567 O O . CYS A 1 72 ? -3.304 -8.220 -6.574 1.00 91.38 72 CYS A O 1
ATOM 569 N N . CYS A 1 73 ? -1.403 -7.141 -7.070 1.00 93.62 73 CYS A N 1
ATOM 570 C CA . CYS A 1 73 ? -0.890 -7.264 -5.716 1.00 93.62 73 CYS A CA 1
ATOM 571 C C . CYS A 1 73 ? -1.757 -6.442 -4.752 1.00 93.62 73 CYS A C 1
ATOM 573 O O . CYS A 1 73 ? -2.220 -5.348 -5.076 1.00 93.62 73 CYS A O 1
ATOM 575 N N . THR A 1 74 ? -2.015 -7.010 -3.580 1.00 95.31 74 THR A N 1
ATOM 576 C CA . THR A 1 74 ? -2.922 -6.440 -2.583 1.00 95.31 74 THR A CA 1
ATOM 577 C C . THR A 1 74 ? -2.195 -6.405 -1.250 1.00 95.31 74 THR A C 1
ATOM 579 O O . THR A 1 74 ? -1.674 -7.429 -0.813 1.00 95.31 74 THR A O 1
ATOM 582 N N . ALA A 1 75 ? -2.143 -5.233 -0.619 1.00 95.44 75 ALA A N 1
ATOM 583 C CA . ALA A 1 75 ? -1.650 -5.083 0.744 1.00 95.44 75 ALA A CA 1
ATOM 584 C C . ALA A 1 75 ? -2.839 -4.942 1.694 1.00 95.44 75 ALA A C 1
ATOM 586 O O . ALA A 1 75 ? -3.696 -4.086 1.478 1.00 95.44 75 ALA A O 1
ATOM 587 N N . ILE A 1 76 ? -2.873 -5.768 2.736 1.00 95.44 76 ILE A N 1
ATOM 588 C CA . ILE A 1 76 ? -3.868 -5.677 3.805 1.00 95.44 76 ILE A CA 1
ATOM 589 C C . ILE A 1 76 ? -3.228 -4.958 4.982 1.00 95.44 76 ILE A C 1
ATOM 591 O O . ILE A 1 76 ? -2.157 -5.351 5.440 1.00 95.44 76 ILE A O 1
ATOM 595 N N . ILE A 1 77 ? -3.847 -3.870 5.427 1.00 95.06 77 ILE A N 1
ATOM 596 C CA . ILE A 1 77 ? -3.337 -3.045 6.518 1.00 95.06 77 ILE A CA 1
ATOM 597 C C . ILE A 1 77 ? -4.380 -3.074 7.625 1.00 95.06 77 ILE A C 1
ATOM 599 O O . ILE A 1 77 ? -5.426 -2.439 7.514 1.00 95.06 77 ILE A O 1
ATOM 603 N N . ASP A 1 78 ? -4.075 -3.831 8.670 1.00 92.25 78 ASP A N 1
ATOM 604 C CA . ASP A 1 78 ? -4.974 -4.073 9.788 1.00 92.25 78 ASP A CA 1
ATOM 605 C C . ASP A 1 78 ? -4.740 -3.034 10.885 1.00 92.25 78 ASP A C 1
ATOM 607 O O . ASP A 1 78 ? -3.608 -2.588 11.112 1.00 92.25 78 ASP A O 1
ATOM 611 N N . ARG A 1 79 ? -5.812 -2.653 11.583 1.00 90.06 79 ARG A N 1
ATOM 612 C CA . ARG A 1 79 ? -5.724 -1.859 12.809 1.00 90.06 79 ARG A CA 1
ATOM 613 C C . ARG A 1 79 ? -5.682 -2.811 13.999 1.00 90.06 79 ARG A C 1
ATOM 615 O O . ARG A 1 79 ? -6.636 -3.543 14.234 1.00 90.06 79 ARG A O 1
ATOM 622 N N . MET A 1 80 ? -4.575 -2.791 14.725 1.00 88.69 80 MET A N 1
ATOM 623 C CA . MET A 1 80 ? -4.361 -3.581 15.934 1.00 88.69 80 MET A CA 1
ATOM 624 C C . MET A 1 80 ? -5.193 -3.034 17.106 1.00 88.69 80 MET A C 1
ATOM 626 O O . MET A 1 80 ? -5.611 -1.872 17.089 1.00 88.69 80 MET A O 1
ATOM 630 N N . ASP A 1 81 ? -5.364 -3.837 18.160 1.00 87.50 81 ASP A N 1
ATOM 631 C CA . ASP A 1 81 ? -6.114 -3.462 19.373 1.00 87.50 81 ASP A CA 1
ATOM 632 C C . ASP A 1 81 ? -5.544 -2.220 20.080 1.00 87.50 81 ASP A C 1
ATOM 634 O O . ASP A 1 81 ? -6.278 -1.435 20.679 1.00 87.50 81 ASP A O 1
ATOM 638 N N . ASP A 1 82 ? -4.231 -1.999 19.971 1.00 89.38 82 ASP A N 1
ATOM 639 C CA . ASP A 1 82 ? -3.547 -0.806 20.490 1.00 89.38 82 ASP A CA 1
ATOM 640 C C . ASP A 1 82 ? -3.715 0.438 19.593 1.00 89.38 82 ASP A C 1
ATOM 642 O O . ASP A 1 82 ? -3.151 1.502 19.857 1.00 89.38 82 ASP A O 1
ATOM 646 N N . GLY A 1 83 ? -4.501 0.317 18.523 1.00 85.75 83 GLY A N 1
ATOM 647 C CA . GLY A 1 83 ? -4.806 1.372 17.571 1.00 85.75 83 GLY A CA 1
ATOM 648 C C . GLY A 1 83 ? -3.733 1.608 16.510 1.00 85.75 83 GLY A C 1
ATOM 649 O O . GLY A 1 83 ? -3.978 2.435 15.623 1.00 85.75 83 GLY A O 1
ATOM 650 N N . ARG A 1 84 ? -2.587 0.912 16.561 1.00 90.56 84 ARG A N 1
ATOM 651 C CA . ARG A 1 84 ? -1.557 0.986 15.516 1.00 90.56 84 ARG A CA 1
ATOM 652 C C . ARG A 1 84 ? -2.019 0.272 14.254 1.00 90.56 84 ARG A C 1
ATOM 654 O O . ARG A 1 84 ? -2.770 -0.696 14.305 1.00 90.56 84 ARG A O 1
ATOM 661 N N . TRP A 1 85 ? -1.532 0.739 13.113 1.00 92.06 85 TRP A N 1
ATOM 662 C CA . TRP A 1 85 ? -1.740 0.064 11.837 1.00 92.06 85 TRP A CA 1
ATOM 663 C C . TRP A 1 85 ? -0.559 -0.854 11.533 1.00 92.06 85 TRP A C 1
ATOM 665 O O . TRP A 1 85 ? 0.577 -0.543 11.889 1.00 92.06 85 TRP A O 1
ATOM 675 N N . SER A 1 86 ? -0.821 -1.984 10.883 1.00 92.06 86 SER A N 1
ATOM 676 C CA . SER A 1 86 ? 0.213 -2.941 10.501 1.00 92.06 86 SER A CA 1
ATOM 677 C C . SER A 1 86 ? -0.099 -3.572 9.155 1.00 92.06 86 SER A C 1
ATOM 679 O O . SER A 1 86 ? -1.206 -4.047 8.921 1.00 92.06 86 SER A O 1
ATOM 681 N N . TYR A 1 87 ? 0.899 -3.624 8.275 1.00 93.62 87 TYR A N 1
ATOM 682 C CA . TYR A 1 87 ? 0.803 -4.386 7.034 1.00 93.62 87 TYR A CA 1
ATOM 683 C C . TYR A 1 87 ? 0.890 -5.890 7.338 1.00 93.62 87 TYR A C 1
ATOM 685 O O . TYR A 1 87 ? 1.882 -6.364 7.892 1.00 93.62 87 TYR A O 1
ATOM 693 N N . ASN A 1 88 ? -0.153 -6.631 6.972 1.00 91.69 88 ASN A N 1
ATOM 694 C CA . ASN A 1 88 ? -0.263 -8.071 7.153 1.00 91.69 88 ASN A CA 1
ATOM 695 C C . ASN A 1 88 ? 0.121 -8.805 5.861 1.00 91.69 88 ASN A C 1
ATOM 697 O O . ASN A 1 88 ? -0.673 -8.956 4.931 1.00 91.69 88 ASN A O 1
ATOM 701 N N . GLU A 1 89 ? 1.369 -9.270 5.809 1.00 88.06 89 GLU A N 1
ATOM 702 C CA . GLU A 1 89 ? 1.951 -9.920 4.627 1.00 88.06 89 GLU A CA 1
ATOM 703 C C . GLU A 1 89 ? 1.288 -11.257 4.266 1.00 88.06 89 GLU A C 1
ATOM 705 O O . GLU A 1 89 ? 1.389 -11.709 3.126 1.00 88.06 89 GLU A O 1
ATOM 710 N N . THR A 1 90 ? 0.635 -11.909 5.231 1.00 87.62 90 THR A N 1
ATOM 711 C CA . THR A 1 90 ? 0.052 -13.248 5.067 1.00 87.62 90 THR A CA 1
ATOM 712 C C . THR A 1 90 ? -1.471 -13.232 5.014 1.00 87.62 90 THR A C 1
ATOM 714 O O . THR A 1 90 ? -2.082 -14.297 4.989 1.00 87.62 90 THR A O 1
ATOM 717 N N . ALA A 1 91 ? -2.092 -12.049 4.987 1.00 89.06 91 ALA A N 1
ATOM 718 C CA . ALA A 1 91 ? -3.546 -11.915 4.966 1.00 89.06 91 ALA A CA 1
ATOM 719 C C . ALA A 1 91 ? -4.190 -12.532 3.718 1.00 89.06 91 ALA A C 1
ATOM 721 O O . ALA A 1 91 ? -5.321 -13.009 3.779 1.00 89.06 91 ALA A O 1
ATOM 722 N N . LEU A 1 92 ? -3.480 -12.526 2.585 1.00 88.31 92 LEU A N 1
ATOM 723 C CA . LEU A 1 92 ? -3.962 -13.092 1.331 1.00 88.31 92 LEU A CA 1
ATOM 724 C C . LEU A 1 92 ? -2.929 -14.048 0.727 1.00 88.31 92 LEU A C 1
ATOM 726 O O . LEU A 1 92 ? -1.753 -13.687 0.612 1.00 88.31 92 LEU A O 1
ATOM 730 N N . PRO A 1 93 ? -3.346 -15.246 0.279 1.00 87.69 93 PRO A N 1
ATOM 731 C CA . PRO A 1 93 ? -2.474 -16.091 -0.516 1.00 87.69 93 PRO A CA 1
ATOM 732 C C . PRO A 1 93 ? -2.197 -15.409 -1.867 1.00 87.69 93 PRO A C 1
ATOM 734 O O . PRO A 1 93 ? -3.107 -14.832 -2.471 1.00 87.69 93 PRO A O 1
ATOM 737 N N . PRO A 1 94 ? -0.959 -15.470 -2.384 1.00 86.19 94 PRO A N 1
ATOM 738 C CA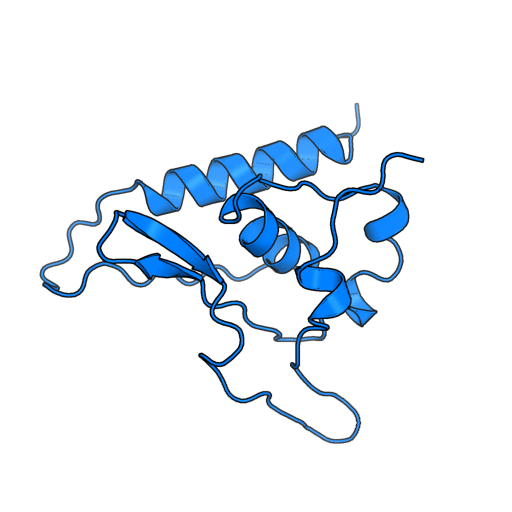 . PRO A 1 94 ? -0.662 -14.923 -3.696 1.00 86.19 94 PRO A CA 1
ATOM 739 C C . PRO A 1 94 ? -1.363 -15.743 -4.781 1.00 86.19 94 PRO A C 1
ATOM 741 O O . PRO A 1 94 ? -1.345 -16.975 -4.766 1.00 86.19 94 PRO A O 1
ATOM 744 N N . ILE A 1 95 ? -1.921 -15.056 -5.772 1.00 87.88 95 ILE A N 1
ATOM 745 C CA . ILE A 1 95 ? -2.461 -15.689 -6.973 1.00 87.88 95 ILE A CA 1
ATOM 746 C C . ILE A 1 95 ? -1.314 -15.806 -7.967 1.00 87.88 95 ILE A C 1
ATOM 748 O O . ILE A 1 95 ? -0.644 -14.818 -8.271 1.00 87.88 95 ILE A O 1
ATOM 752 N N . THR A 1 96 ? -1.077 -17.020 -8.458 1.00 86.69 96 THR A N 1
ATOM 753 C CA . THR A 1 96 ? -0.083 -17.276 -9.502 1.00 86.69 96 THR A CA 1
ATOM 754 C C . THR A 1 96 ? -0.794 -17.808 -10.734 1.00 86.69 96 THR A C 1
ATOM 756 O O . THR A 1 96 ? -1.517 -18.799 -10.654 1.00 86.69 96 THR A O 1
ATOM 759 N N . TYR A 1 97 ? -0.607 -17.134 -11.864 1.00 86.50 97 TYR A N 1
ATOM 760 C CA . TYR A 1 97 ? -1.168 -17.531 -13.148 1.00 86.50 97 TYR A CA 1
ATOM 761 C C . TYR A 1 97 ? -0.091 -17.438 -14.226 1.00 86.50 97 TYR A C 1
ATOM 763 O O . TYR A 1 97 ? 0.538 -16.393 -14.407 1.00 86.50 97 TYR A O 1
ATOM 771 N N . MET A 1 98 ? 0.125 -18.547 -14.939 1.00 87.38 98 MET A N 1
ATOM 772 C CA . MET A 1 98 ? 1.263 -18.722 -15.846 1.00 87.38 98 MET A CA 1
ATOM 773 C C . MET A 1 98 ? 2.590 -18.415 -15.123 1.00 87.38 98 MET A C 1
ATOM 775 O O . MET A 1 98 ? 2.921 -19.085 -14.150 1.00 87.38 98 MET A O 1
ATOM 779 N N . ASN A 1 99 ? 3.315 -17.382 -15.566 1.00 83.81 99 ASN A N 1
ATOM 780 C CA . ASN A 1 99 ? 4.588 -16.934 -14.993 1.00 83.81 99 ASN A CA 1
ATOM 781 C C . ASN A 1 99 ? 4.452 -15.648 -14.156 1.00 83.81 99 ASN A C 1
ATOM 783 O O . ASN A 1 99 ? 5.456 -15.009 -13.843 1.00 83.81 99 ASN A O 1
ATOM 787 N N . PHE A 1 100 ? 3.226 -15.239 -13.815 1.00 83.31 100 PHE A N 1
ATOM 788 C CA . PHE A 1 100 ? 2.958 -14.039 -13.023 1.00 83.31 100 PHE A CA 1
ATOM 789 C C . PHE A 1 100 ? 2.435 -14.415 -11.642 1.00 83.31 100 PHE A C 1
ATOM 791 O O . PHE A 1 100 ? 1.573 -15.281 -11.512 1.00 83.31 100 PHE A O 1
ATOM 798 N N . SER A 1 101 ? 2.932 -13.733 -10.613 1.00 89.44 101 SER A N 1
ATOM 799 C CA . SER A 1 101 ? 2.453 -13.857 -9.237 1.00 89.44 101 SER A CA 1
ATOM 800 C C . SER A 1 101 ? 2.042 -12.488 -8.716 1.00 89.44 101 SER A C 1
ATOM 802 O O . SER A 1 101 ? 2.754 -11.518 -8.959 1.00 89.44 101 SER A O 1
ATOM 804 N N . SER A 1 102 ? 0.945 -12.405 -7.961 1.00 91.88 102 SER A N 1
ATOM 805 C CA . SER A 1 102 ? 0.552 -11.182 -7.244 1.00 91.88 102 SER A CA 1
ATOM 806 C C . SER A 1 102 ? 1.343 -10.960 -5.946 1.00 91.88 102 SER A C 1
ATOM 808 O O . SER A 1 102 ? 1.075 -10.010 -5.207 1.00 91.88 102 SER A O 1
ATOM 810 N N . LYS A 1 103 ? 2.325 -11.824 -5.649 1.00 91.81 103 LYS A N 1
ATOM 811 C CA . LYS A 1 103 ? 3.147 -11.743 -4.440 1.00 91.81 103 LYS A CA 1
ATOM 812 C C . LYS A 1 103 ? 3.972 -10.454 -4.416 1.00 91.81 103 LYS A C 1
ATOM 814 O O . LYS A 1 103 ? 4.824 -10.230 -5.273 1.00 91.81 103 LYS A O 1
ATOM 819 N N . ILE A 1 104 ? 3.764 -9.646 -3.381 1.00 93.38 104 ILE A N 1
ATOM 820 C CA . ILE A 1 104 ? 4.562 -8.445 -3.120 1.00 93.38 104 ILE A CA 1
ATOM 821 C C . ILE A 1 104 ? 5.991 -8.853 -2.744 1.00 93.38 104 ILE A C 1
ATOM 823 O O . ILE A 1 104 ? 6.204 -9.776 -1.952 1.00 93.38 104 ILE A O 1
ATOM 827 N N . ASN A 1 105 ? 6.989 -8.155 -3.293 1.00 91.88 105 ASN A N 1
ATOM 828 C CA . ASN A 1 105 ? 8.371 -8.316 -2.852 1.00 91.88 105 ASN A CA 1
ATOM 829 C C . ASN A 1 105 ? 8.539 -7.711 -1.446 1.00 91.88 105 ASN A C 1
ATOM 831 O O . ASN A 1 105 ? 8.583 -6.489 -1.294 1.00 91.88 105 ASN A O 1
ATOM 835 N N . ARG A 1 106 ? 8.643 -8.575 -0.429 1.00 91.12 106 ARG A N 1
ATOM 836 C CA . ARG A 1 106 ? 8.772 -8.192 0.985 1.00 91.12 106 ARG A CA 1
ATOM 837 C C . ARG A 1 106 ? 9.953 -7.266 1.251 1.00 91.12 106 ARG A C 1
ATOM 839 O O . ARG A 1 106 ? 9.769 -6.221 1.868 1.00 91.12 106 ARG A O 1
ATOM 846 N N . ASP A 1 107 ? 11.139 -7.631 0.772 1.00 91.69 107 ASP A N 1
ATOM 847 C CA . ASP A 1 107 ? 12.370 -6.877 1.040 1.00 91.69 107 ASP A CA 1
ATOM 848 C C . 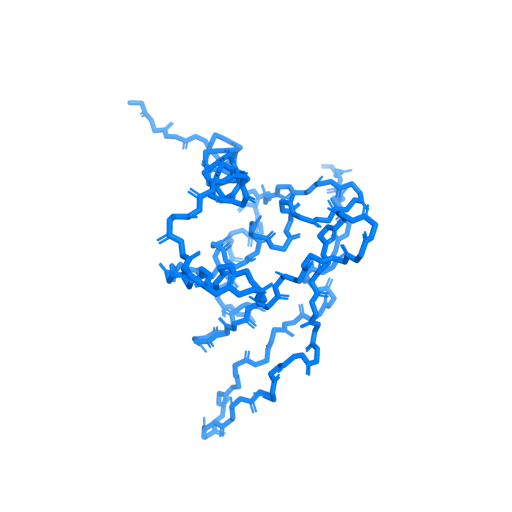ASP A 1 107 ? 12.258 -5.446 0.514 1.00 91.69 107 ASP A C 1
ATOM 850 O O . ASP A 1 107 ? 12.700 -4.496 1.155 1.00 91.69 107 ASP A O 1
ATOM 854 N N . PHE A 1 108 ? 11.599 -5.277 -0.633 1.00 91.88 108 PHE A N 1
ATOM 855 C CA . PHE A 1 108 ? 11.308 -3.959 -1.167 1.00 91.88 108 PHE A CA 1
ATOM 856 C C . PHE A 1 108 ? 10.199 -3.249 -0.383 1.00 91.88 108 PHE A C 1
ATOM 858 O O . PHE A 1 108 ? 10.366 -2.086 -0.036 1.00 91.88 108 PHE A O 1
ATOM 865 N N . ALA A 1 109 ? 9.080 -3.900 -0.066 1.00 92.38 109 ALA A N 1
ATOM 866 C CA . ALA A 1 109 ? 7.981 -3.266 0.670 1.00 92.38 109 ALA A CA 1
ATOM 867 C C . ALA A 1 109 ? 8.411 -2.757 2.063 1.00 92.38 109 ALA A C 1
ATOM 869 O O . ALA A 1 109 ? 8.046 -1.648 2.469 1.00 92.38 109 ALA A O 1
ATOM 870 N N . MET A 1 110 ? 9.248 -3.537 2.752 1.00 90.81 110 MET A N 1
ATOM 871 C CA . MET A 1 110 ? 9.735 -3.257 4.105 1.00 90.81 110 MET A CA 1
ATOM 872 C C . MET A 1 110 ? 11.047 -2.468 4.146 1.00 90.81 110 MET A C 1
ATOM 874 O O . MET A 1 110 ? 11.503 -2.119 5.233 1.00 90.81 110 MET A O 1
ATOM 878 N N . ARG A 1 111 ? 11.634 -2.128 2.991 1.00 91.75 111 ARG A N 1
ATOM 879 C CA . ARG A 1 111 ? 12.914 -1.408 2.904 1.00 91.75 111 ARG A CA 1
ATOM 880 C C . ARG A 1 111 ? 12.950 -0.150 3.774 1.00 91.75 111 ARG A C 1
ATOM 882 O O . ARG A 1 111 ? 11.971 0.596 3.847 1.00 91.75 111 ARG A O 1
ATOM 889 N N . GLU A 1 112 ? 14.104 0.113 4.374 1.00 86.00 112 GLU A N 1
ATOM 890 C CA . GLU A 1 112 ? 14.377 1.388 5.032 1.00 86.00 112 GLU A CA 1
ATOM 891 C C . GLU A 1 112 ? 14.649 2.488 4.005 1.00 86.00 112 GLU A C 1
ATOM 893 O O . GLU A 1 112 ? 15.102 2.235 2.883 1.00 86.00 112 GLU A O 1
ATOM 898 N N . ARG A 1 113 ? 14.390 3.742 4.386 1.00 71.94 113 ARG A N 1
ATOM 899 C CA . ARG A 1 113 ? 14.748 4.885 3.544 1.00 71.94 113 ARG A CA 1
ATOM 900 C C . ARG A 1 113 ? 16.265 5.068 3.567 1.00 71.94 113 ARG A C 1
ATOM 902 O O . ARG A 1 113 ? 16.797 5.722 4.456 1.00 71.94 113 ARG A O 1
ATOM 909 N N . ILE A 1 114 ? 16.959 4.537 2.563 1.00 63.06 114 ILE A N 1
ATOM 910 C CA . ILE A 1 114 ? 18.394 4.789 2.396 1.00 63.06 114 ILE A CA 1
ATOM 911 C C . ILE A 1 114 ? 18.571 6.161 1.732 1.00 63.06 114 ILE A C 1
ATOM 913 O O . ILE A 1 114 ? 18.371 6.321 0.520 1.00 63.06 114 ILE A O 1
ATOM 917 N N . VAL A 1 115 ? 18.900 7.163 2.547 1.00 54.56 115 VAL A N 1
ATOM 918 C CA . VAL A 1 115 ? 19.388 8.464 2.080 1.00 54.56 115 VAL A CA 1
ATOM 919 C C . VAL A 1 115 ? 20.864 8.268 1.732 1.00 54.56 115 VAL A C 1
ATOM 921 O O . VAL A 1 115 ? 21.690 8.149 2.630 1.00 54.56 115 VAL A O 1
ATOM 924 N N . ILE A 1 116 ? 21.162 8.128 0.438 1.00 44.69 116 ILE A N 1
ATOM 925 C CA . ILE A 1 116 ? 22.524 8.209 -0.111 1.00 44.69 116 ILE A CA 1
ATOM 926 C C . ILE A 1 116 ? 22.640 9.581 -0.755 1.00 44.69 116 ILE A C 1
ATOM 928 O O . ILE A 1 116 ? 21.683 9.917 -1.497 1.00 44.69 116 ILE A O 1
#

Sequence (116 aa):
MNETVEMYSKRVQNLLQKLAKTNEWSERTDGALILIVGHASTVDLAIGAFREPSRTVLARELINHGAKFPYCCTAIIDRMDDGRWSYNETALPPITYMNFSSKINRDFAMRERIVI

Radius of gyration: 15.0 Å; chains: 1; bounding box: 46×42×36 Å

Secondary structure (DSSP, 8-state):
-PPPHHHHHHHHHHHHHHHTTPPP----TT---------HHHHHHHHHHSSSS--PPPHHHHTTHHHHS-TT---EEEEPTTS-EEEETTSSPPPEETTEE----HHHHT------

Organism: Brugia pahangi (NCBI:txid6280)

Foldseek 3Di:
DDDDQVRVLCVLLVVLVVVVPDADPDPDPVGDDDDDDDDLQSQLSNLQSQDVVRDGDDPVCVVPSCVQQPPPQDWDWDQDPVRGIHTDQVPDDWDDDDPGIRRHNPCVSVPDPDDD